Protein AF-A0A7A9WUK3-F1 (afdb_monomer_lite)

Sequence (65 aa):
MIKNYFYDVNGLAQKEEIKREIVVAAVLEIVNSGAVNTGVQNSLNHIQSKLADTVDAIQAVLEKK

Radius of gyration: 14.43 Å; chains: 1; bounding box: 34×27×34 Å

Structure (mmCIF, N/CA/C/O backbone):
data_AF-A0A7A9WUK3-F1
#
_entry.id   AF-A0A7A9WUK3-F1
#
loop_
_atom_site.group_PDB
_atom_site.id
_atom_site.type_symbol
_atom_site.label_atom_id
_atom_site.label_alt_id
_atom_site.label_comp_id
_atom_site.label_asym_id
_atom_site.label_entity_id
_atom_site.label_seq_id
_atom_site.pdbx_PDB_ins_code
_atom_site.Cartn_x
_atom_site.Cartn_y
_atom_site.Cartn_z
_atom_site.occupancy
_atom_site.B_iso_or_equiv
_atom_site.auth_seq_id
_atom_site.auth_comp_id
_atom_site.auth_asym_id
_atom_site.auth_atom_id
_atom_site.pdbx_PDB_model_num
ATOM 1 N N . MET A 1 1 ? 3.631 14.335 3.639 1.00 53.16 1 MET A N 1
ATOM 2 C CA . MET A 1 1 ? 3.581 13.706 4.980 1.00 53.16 1 MET A CA 1
ATOM 3 C C . MET A 1 1 ? 2.639 12.521 4.882 1.00 53.16 1 MET A C 1
ATOM 5 O O . MET A 1 1 ? 1.466 12.729 4.592 1.00 53.16 1 MET A O 1
ATOM 9 N N . ILE A 1 2 ? 3.160 11.300 5.023 1.00 59.44 2 ILE A N 1
ATOM 10 C CA . ILE A 1 2 ? 2.367 10.073 4.875 1.00 59.44 2 ILE A CA 1
ATOM 11 C C . ILE A 1 2 ? 1.324 10.035 5.996 1.00 59.44 2 ILE A C 1
ATOM 13 O O . ILE A 1 2 ? 1.667 10.098 7.177 1.00 59.44 2 ILE A O 1
ATOM 17 N N . LYS A 1 3 ? 0.042 10.001 5.621 1.00 68.44 3 LYS A N 1
ATOM 18 C CA . LYS A 1 3 ? -1.072 9.894 6.570 1.00 68.44 3 LYS A CA 1
ATOM 19 C C . LYS A 1 3 ? -1.074 8.495 7.193 1.00 68.44 3 LYS A C 1
ATOM 21 O O . LYS A 1 3 ? -0.767 7.514 6.520 1.00 68.44 3 LYS A O 1
ATOM 26 N N . ASN A 1 4 ? -1.427 8.401 8.474 1.00 81.44 4 ASN A N 1
ATOM 27 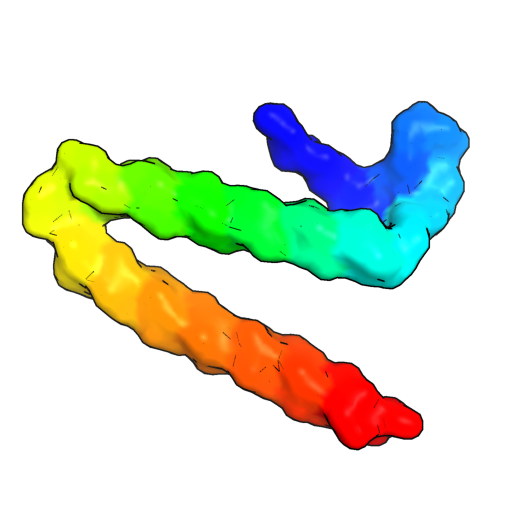C CA . ASN A 1 4 ? -1.488 7.119 9.172 1.00 81.44 4 ASN A CA 1
ATOM 28 C C . ASN A 1 4 ? -2.608 6.245 8.581 1.00 81.44 4 ASN A C 1
ATOM 30 O O . ASN A 1 4 ? -3.758 6.675 8.487 1.00 81.44 4 ASN A O 1
ATOM 34 N N . TYR A 1 5 ? -2.246 5.027 8.174 1.00 82.06 5 TYR A N 1
ATOM 35 C CA . TYR A 1 5 ? -3.149 4.076 7.528 1.00 82.06 5 TYR A CA 1
ATOM 36 C C . TYR A 1 5 ? -4.210 3.510 8.482 1.00 82.06 5 TYR A C 1
ATOM 38 O O . TYR A 1 5 ? -5.324 3.206 8.071 1.00 82.06 5 TYR A O 1
ATOM 46 N N . PHE A 1 6 ? -3.885 3.357 9.764 1.00 82.81 6 PHE A N 1
ATOM 47 C CA . PHE A 1 6 ? -4.756 2.665 10.712 1.00 82.81 6 PHE A CA 1
ATOM 48 C C . PHE A 1 6 ? -5.659 3.615 11.487 1.00 82.81 6 PHE A C 1
ATOM 50 O O . PHE A 1 6 ? -6.814 3.267 11.731 1.00 82.81 6 PHE A O 1
ATOM 57 N N . TYR A 1 7 ? -5.158 4.804 11.832 1.00 89.44 7 TYR A N 1
ATOM 58 C CA . TYR A 1 7 ? -5.845 5.722 12.736 1.00 89.44 7 TYR A CA 1
ATOM 59 C C . TYR A 1 7 ? -5.941 7.143 12.181 1.00 89.44 7 TYR A C 1
ATOM 61 O O . TYR A 1 7 ? -5.025 7.630 11.514 1.00 89.44 7 TYR A O 1
ATOM 69 N N . ASP A 1 8 ? -7.065 7.803 12.453 1.00 85.50 8 ASP A N 1
ATOM 70 C CA . ASP A 1 8 ? -7.261 9.222 12.182 1.00 85.50 8 ASP A CA 1
ATOM 71 C C . ASP A 1 8 ? -6.560 10.102 13.236 1.00 85.50 8 ASP A C 1
ATOM 73 O O . ASP A 1 8 ? -5.904 9.619 14.162 1.00 85.50 8 ASP A O 1
ATOM 77 N N . VAL A 1 9 ? -6.691 11.423 13.097 1.00 85.12 9 VAL A N 1
ATOM 78 C CA . VAL A 1 9 ? -6.065 12.394 14.015 1.00 85.12 9 VAL A CA 1
ATOM 79 C C . VAL A 1 9 ? -6.608 12.328 15.447 1.00 85.12 9 VAL A C 1
ATOM 81 O O . VAL A 1 9 ? -5.965 12.841 16.358 1.00 85.12 9 VAL A O 1
ATOM 84 N N . ASN A 1 10 ? -7.761 11.690 15.651 1.00 87.56 10 ASN A N 1
ATOM 85 C CA . ASN A 1 10 ? -8.398 11.501 16.949 1.00 87.56 10 ASN A CA 1
ATOM 86 C C . ASN A 1 10 ? -8.091 10.114 17.545 1.00 87.56 10 ASN A C 1
ATOM 88 O O . ASN A 1 10 ? -8.605 9.781 18.611 1.00 87.56 10 ASN A O 1
ATOM 92 N N . GLY A 1 11 ? -7.273 9.296 16.869 1.00 85.94 11 GLY A N 1
ATOM 93 C CA . GLY A 1 11 ? -6.947 7.932 17.288 1.00 85.94 11 GLY A CA 1
ATOM 94 C C . GLY A 1 11 ? -8.036 6.901 16.973 1.00 85.94 11 GLY A C 1
ATOM 95 O O . GLY A 1 11 ? -7.962 5.773 17.457 1.00 85.94 11 GLY A O 1
ATOM 96 N N . LEU A 1 12 ? -9.042 7.255 16.169 1.00 89.00 12 LEU A N 1
ATOM 97 C CA . LEU A 1 12 ? -10.100 6.340 15.743 1.00 89.00 12 LEU A CA 1
ATOM 98 C C . LEU A 1 12 ? -9.679 5.567 14.498 1.00 89.00 12 LEU A C 1
ATOM 100 O O . LEU A 1 12 ? -8.893 6.052 13.689 1.00 89.00 12 LEU A O 1
ATOM 104 N N . ALA A 1 13 ? -10.220 4.359 14.326 1.00 87.88 13 ALA A N 1
ATOM 105 C CA . ALA A 1 13 ? -9.931 3.545 13.152 1.00 87.88 13 ALA A CA 1
ATOM 106 C C . ALA A 1 13 ? -10.320 4.279 11.857 1.00 87.88 13 ALA A C 1
ATOM 108 O O . ALA A 1 13 ? -11.434 4.789 11.723 1.00 87.88 13 ALA A O 1
ATOM 109 N N . GLN A 1 14 ? -9.403 4.294 10.890 1.00 88.56 14 GLN A N 1
ATOM 110 C CA . GLN A 1 14 ? -9.647 4.881 9.576 1.00 88.56 14 GLN A CA 1
ATOM 111 C C . GLN A 1 14 ? -10.782 4.172 8.837 1.00 88.56 14 GLN A C 1
ATOM 113 O O . GLN A 1 14 ? -10.883 2.940 8.852 1.00 88.56 14 GLN A O 1
ATOM 118 N N . LYS A 1 15 ? -11.582 4.957 8.110 1.00 88.50 15 LYS A N 1
ATOM 119 C CA . LYS A 1 15 ? -12.569 4.420 7.168 1.00 88.50 15 LYS A CA 1
ATOM 120 C C . LYS A 1 15 ? -11.852 3.743 6.00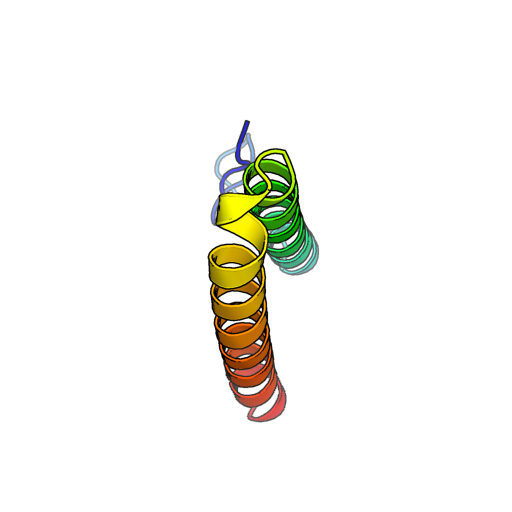0 1.00 88.50 15 LYS A C 1
ATOM 122 O O . LYS A 1 15 ? -10.804 4.207 5.554 1.00 88.50 15 LYS A O 1
ATOM 127 N N . GLU A 1 16 ? -12.447 2.683 5.462 1.00 83.25 16 GLU A N 1
ATOM 128 C CA . GLU A 1 16 ? -11.867 1.915 4.349 1.00 83.25 16 GLU A CA 1
ATOM 129 C C . GLU A 1 16 ? -11.606 2.765 3.095 1.00 83.25 16 GLU A C 1
ATOM 131 O O . GLU A 1 16 ? -10.636 2.543 2.377 1.00 83.25 16 GLU A O 1
ATOM 136 N N . GLU A 1 17 ? -12.428 3.784 2.849 1.00 82.88 17 GLU A N 1
ATOM 137 C CA . GLU A 1 17 ? -12.237 4.738 1.747 1.00 82.88 17 GLU A CA 1
ATOM 138 C C . GLU A 1 17 ? -10.937 5.533 1.903 1.00 82.88 17 GLU A C 1
ATOM 140 O O . GLU A 1 17 ? -10.147 5.624 0.967 1.00 82.88 17 GLU A O 1
ATOM 145 N N . ILE A 1 18 ? -10.660 6.020 3.114 1.00 84.31 18 ILE A N 1
ATOM 146 C CA . ILE A 1 18 ? -9.452 6.795 3.401 1.00 84.31 18 ILE A CA 1
ATOM 147 C C . ILE A 1 18 ? -8.213 5.897 3.368 1.00 84.31 18 ILE A C 1
ATOM 149 O O . ILE A 1 18 ? -7.165 6.304 2.876 1.00 84.31 18 ILE A O 1
ATOM 153 N N . LYS A 1 19 ? -8.321 4.648 3.834 1.00 81.38 19 LYS A N 1
ATOM 154 C CA . LYS A 1 19 ? -7.237 3.662 3.702 1.00 81.38 19 LYS A CA 1
ATOM 155 C C . LYS A 1 19 ? -6.829 3.463 2.244 1.00 81.38 19 LYS A C 1
ATOM 157 O O . LYS A 1 19 ? -5.637 3.474 1.940 1.00 81.38 19 LYS A O 1
ATOM 162 N N . ARG A 1 20 ? -7.807 3.348 1.338 1.00 82.50 20 ARG A N 1
ATOM 163 C CA . ARG A 1 20 ? -7.551 3.257 -0.108 1.00 82.50 20 ARG A CA 1
ATOM 164 C C . ARG A 1 20 ? -6.867 4.511 -0.646 1.00 82.50 20 ARG A C 1
ATOM 166 O O . ARG A 1 20 ? -5.876 4.387 -1.359 1.00 82.50 20 ARG A O 1
ATOM 173 N N . GLU A 1 21 ? -7.326 5.701 -0.261 1.00 80.31 21 GLU A N 1
ATOM 174 C CA . GLU A 1 21 ? -6.677 6.960 -0.656 1.00 80.31 21 GLU A CA 1
ATOM 175 C C . GLU A 1 21 ? -5.216 7.038 -0.193 1.00 80.31 21 GLU A C 1
ATOM 177 O O . GLU A 1 21 ? -4.350 7.460 -0.957 1.00 80.31 21 GLU A O 1
ATOM 182 N N . ILE A 1 22 ? -4.921 6.599 1.036 1.00 79.94 22 ILE A N 1
ATOM 183 C CA . ILE A 1 22 ? -3.560 6.594 1.591 1.00 79.94 22 ILE A CA 1
ATOM 184 C C . ILE A 1 22 ? -2.641 5.672 0.782 1.00 79.94 22 ILE A C 1
ATOM 186 O O . ILE A 1 22 ? -1.513 6.059 0.474 1.00 79.94 22 ILE A O 1
ATOM 190 N N . VAL A 1 23 ? -3.122 4.482 0.409 1.00 81.25 23 VAL A N 1
ATOM 191 C CA . VAL A 1 23 ? -2.358 3.533 -0.417 1.00 81.25 23 VAL A CA 1
ATOM 192 C C . VAL A 1 23 ? -2.083 4.123 -1.796 1.00 81.25 23 VAL A C 1
ATOM 194 O O . VAL A 1 23 ? -0.933 4.151 -2.224 1.00 81.25 23 VAL A O 1
ATOM 197 N N . VAL A 1 24 ? -3.105 4.661 -2.467 1.00 81.25 24 VAL A N 1
ATOM 198 C CA . VAL A 1 24 ? -2.950 5.271 -3.797 1.00 81.25 24 VAL A CA 1
ATOM 199 C C . VAL A 1 24 ? -1.986 6.462 -3.756 1.00 81.25 24 VAL A C 1
ATOM 201 O O . VAL A 1 24 ? -1.124 6.585 -4.625 1.00 81.25 24 VAL A O 1
ATOM 204 N N . ALA A 1 25 ? -2.074 7.312 -2.732 1.00 76.25 25 ALA A N 1
ATOM 205 C CA . ALA A 1 25 ? -1.174 8.450 -2.573 1.00 76.25 25 ALA A CA 1
ATOM 206 C C . ALA A 1 25 ? 0.289 8.014 -2.385 1.00 76.25 25 ALA A C 1
ATOM 208 O O . ALA A 1 25 ? 1.174 8.554 -3.047 1.00 76.25 25 ALA A O 1
ATOM 209 N N . ALA A 1 26 ? 0.545 7.010 -1.537 1.00 77.31 26 ALA A N 1
ATOM 210 C CA . ALA A 1 26 ? 1.892 6.478 -1.319 1.00 77.31 26 ALA A CA 1
ATOM 211 C C . ALA A 1 26 ? 2.489 5.898 -2.609 1.00 77.31 26 ALA A C 1
ATOM 213 O O . ALA A 1 26 ? 3.658 6.110 -2.927 1.00 77.31 26 ALA A O 1
ATOM 214 N N . VAL A 1 27 ? 1.661 5.207 -3.386 1.00 78.81 27 VAL A N 1
ATOM 215 C CA . VAL A 1 27 ? 2.037 4.636 -4.677 1.00 78.81 27 VAL A CA 1
ATOM 216 C C . VAL A 1 27 ? 2.415 5.718 -5.691 1.00 78.81 27 VAL A C 1
ATOM 218 O O . VAL A 1 27 ? 3.461 5.623 -6.333 1.00 78.81 27 VAL A O 1
ATOM 221 N N . LEU A 1 28 ? 1.605 6.770 -5.815 1.00 75.44 28 LEU A N 1
ATOM 222 C CA . LEU A 1 28 ? 1.892 7.887 -6.718 1.00 75.44 28 LEU A CA 1
ATOM 223 C C . LEU A 1 28 ? 3.170 8.635 -6.321 1.00 75.44 28 LEU A C 1
ATOM 225 O O . LEU A 1 28 ? 3.928 9.051 -7.193 1.00 75.44 28 LEU A O 1
ATOM 229 N N . GLU A 1 29 ? 3.445 8.770 -5.024 1.00 72.50 29 GLU A N 1
ATOM 230 C CA . GLU A 1 29 ? 4.676 9.389 -4.523 1.00 72.50 29 GLU A CA 1
ATOM 231 C C . GLU A 1 29 ? 5.921 8.548 -4.866 1.00 72.50 29 GLU A C 1
ATOM 233 O O . GLU A 1 29 ? 6.941 9.093 -5.297 1.00 72.50 29 GLU A O 1
ATOM 238 N N . ILE A 1 30 ? 5.827 7.216 -4.786 1.00 70.69 30 ILE A N 1
ATOM 239 C CA . ILE A 1 30 ? 6.884 6.295 -5.239 1.00 70.69 30 ILE A CA 1
ATOM 240 C C . ILE A 1 30 ? 7.131 6.439 -6.749 1.00 70.69 30 ILE A C 1
ATOM 242 O O . ILE A 1 30 ? 8.277 6.544 -7.184 1.00 70.69 30 ILE A O 1
ATOM 246 N N . VAL A 1 31 ? 6.073 6.495 -7.561 1.00 68.12 31 VAL A N 1
ATOM 247 C CA . VAL A 1 31 ? 6.209 6.674 -9.017 1.00 68.12 31 VAL A CA 1
ATOM 248 C C . VAL A 1 31 ? 6.817 8.042 -9.348 1.00 68.12 31 VAL A C 1
ATOM 250 O O . VAL A 1 31 ? 7.740 8.133 -10.158 1.00 68.12 31 VAL A O 1
ATOM 253 N N . ASN A 1 32 ? 6.354 9.106 -8.690 1.00 66.56 32 ASN A N 1
ATOM 254 C CA . ASN A 1 32 ? 6.848 10.461 -8.920 1.00 66.56 32 ASN A CA 1
ATOM 255 C C . ASN A 1 32 ? 8.320 10.616 -8.505 1.00 66.56 32 ASN A C 1
ATOM 257 O O . ASN A 1 32 ? 9.111 11.199 -9.241 1.00 66.56 32 ASN A O 1
ATOM 261 N N . SER A 1 33 ? 8.715 10.044 -7.362 1.00 64.50 33 SER A N 1
ATOM 262 C CA . SER A 1 33 ? 10.115 10.057 -6.912 1.00 64.50 33 SER A CA 1
ATOM 263 C C . SER A 1 33 ? 11.051 9.286 -7.848 1.00 64.50 33 SER A C 1
ATOM 265 O O . SER A 1 33 ? 12.205 9.682 -8.011 1.00 64.50 33 SER A O 1
ATOM 267 N N . GLY A 1 34 ? 10.566 8.239 -8.523 1.00 58.09 34 GLY A N 1
ATOM 268 C CA . GLY A 1 34 ? 11.366 7.519 -9.509 1.00 58.09 34 GLY A CA 1
ATOM 269 C C . GLY A 1 34 ? 11.482 8.219 -10.871 1.00 58.09 34 GLY A C 1
ATOM 270 O O . GLY A 1 34 ? 12.461 8.015 -11.583 1.00 58.09 34 GLY A O 1
ATOM 271 N N . ALA A 1 35 ? 10.530 9.074 -11.254 1.00 59.22 35 ALA A N 1
ATOM 272 C CA . ALA A 1 35 ? 10.469 9.639 -12.609 1.00 59.22 35 ALA A CA 1
ATOM 273 C C . ALA A 1 35 ? 11.544 10.702 -12.902 1.00 59.22 35 ALA A C 1
ATOM 275 O O . ALA A 1 35 ? 11.851 10.967 -14.063 1.00 59.22 35 ALA A O 1
ATOM 276 N N . VAL A 1 36 ? 12.145 11.295 -11.866 1.00 56.94 36 VAL A N 1
ATOM 277 C CA . VAL A 1 36 ? 13.055 12.450 -11.986 1.00 56.94 36 VAL A CA 1
ATOM 278 C C . VAL A 1 36 ? 14.465 12.066 -12.479 1.00 56.94 36 VAL A C 1
ATOM 280 O O . VAL A 1 36 ? 15.262 12.942 -12.798 1.00 56.94 36 VAL A O 1
ATOM 283 N N . ASN A 1 37 ? 14.799 10.776 -12.604 1.00 53.84 37 ASN A N 1
ATOM 284 C CA . ASN A 1 37 ? 16.153 10.339 -12.9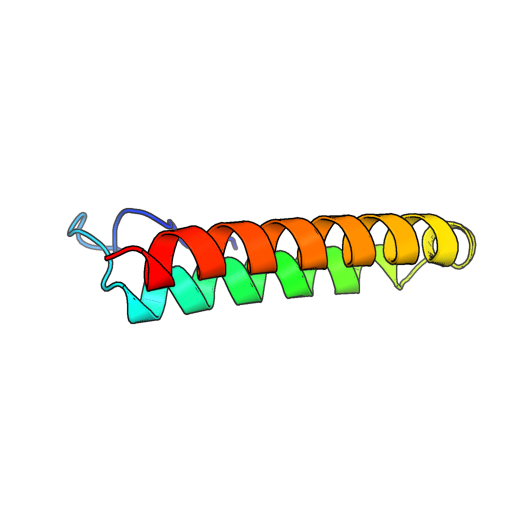59 1.00 53.84 37 ASN A CA 1
ATOM 285 C C . ASN A 1 37 ? 16.117 9.297 -14.096 1.00 53.84 37 ASN A C 1
ATOM 287 O O . ASN A 1 37 ? 15.493 8.250 -13.976 1.00 53.84 37 ASN A O 1
ATOM 291 N N . THR A 1 38 ? 16.771 9.548 -15.230 1.00 56.72 38 THR A N 1
ATOM 292 C CA . THR A 1 38 ? 16.612 8.739 -16.462 1.00 56.72 38 THR A CA 1
ATOM 293 C C . THR A 1 38 ? 17.137 7.298 -16.353 1.00 56.72 38 THR A C 1
ATOM 295 O O . THR A 1 38 ? 16.637 6.418 -17.048 1.00 56.72 38 THR A O 1
ATOM 298 N N . GLY A 1 39 ? 18.060 7.009 -15.427 1.00 59.22 39 GLY A N 1
ATOM 299 C CA . GLY A 1 39 ? 18.458 5.635 -15.063 1.00 59.22 39 GLY A CA 1
ATOM 300 C C . GLY A 1 39 ? 17.412 4.874 -14.233 1.00 59.22 39 GLY A C 1
ATOM 301 O O . GLY A 1 39 ? 17.483 3.655 -14.098 1.00 59.22 39 GLY A O 1
ATOM 302 N N . VAL A 1 40 ? 16.415 5.581 -13.701 1.00 58.31 40 VAL A N 1
ATOM 303 C CA . VAL A 1 40 ? 15.367 5.049 -12.825 1.00 58.31 40 VAL A CA 1
ATOM 304 C C .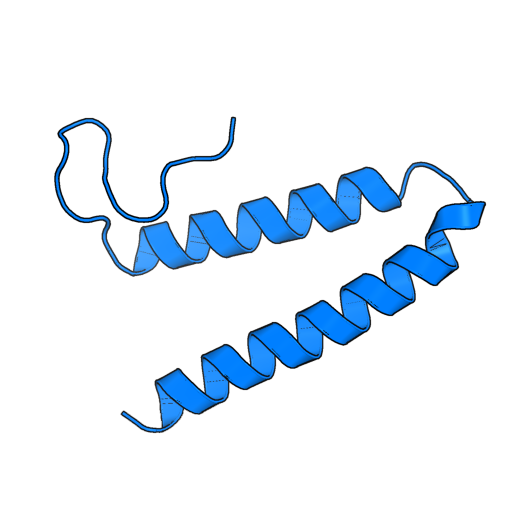 VAL A 1 40 ? 14.133 4.611 -13.619 1.00 58.31 40 VAL A C 1
ATOM 306 O O . VAL A 1 40 ? 13.305 3.908 -13.068 1.00 58.31 40 VAL A O 1
ATOM 309 N N . GLN A 1 41 ? 14.047 4.870 -14.929 1.00 56.41 41 GLN A N 1
ATOM 310 C CA . GLN A 1 41 ? 12.983 4.343 -15.806 1.00 56.41 41 GLN A CA 1
ATOM 311 C C . GLN A 1 41 ? 12.864 2.806 -15.761 1.00 56.41 41 GLN A C 1
ATOM 313 O O . GLN A 1 41 ? 11.767 2.278 -15.610 1.00 56.41 41 GLN A O 1
ATOM 318 N N . ASN A 1 42 ? 13.980 2.069 -15.792 1.00 60.88 42 ASN A N 1
ATOM 319 C CA . ASN A 1 42 ? 13.946 0.606 -15.648 1.00 60.88 42 ASN A CA 1
ATOM 320 C C . ASN A 1 42 ? 13.510 0.169 -14.241 1.00 60.88 42 ASN A C 1
ATOM 322 O O . ASN A 1 42 ? 12.739 -0.779 -14.094 1.00 60.88 42 ASN A O 1
ATOM 326 N N . SER A 1 43 ? 13.964 0.880 -13.209 1.00 62.00 43 SER A N 1
ATOM 327 C CA . SER A 1 43 ? 13.553 0.628 -11.824 1.00 62.00 43 SER A CA 1
ATOM 328 C C . SER A 1 43 ? 12.082 0.975 -11.595 1.00 62.00 43 SER A C 1
ATOM 330 O O . SER A 1 43 ? 11.398 0.263 -10.872 1.00 62.00 43 SER A O 1
ATOM 332 N N . LEU A 1 44 ? 11.573 2.015 -12.252 1.00 62.59 44 LEU A N 1
ATOM 333 C CA . LEU A 1 44 ? 10.170 2.403 -12.263 1.00 62.59 44 LEU A CA 1
ATOM 334 C C . LEU A 1 44 ? 9.320 1.366 -12.967 1.00 62.59 44 LEU A C 1
ATOM 336 O O . 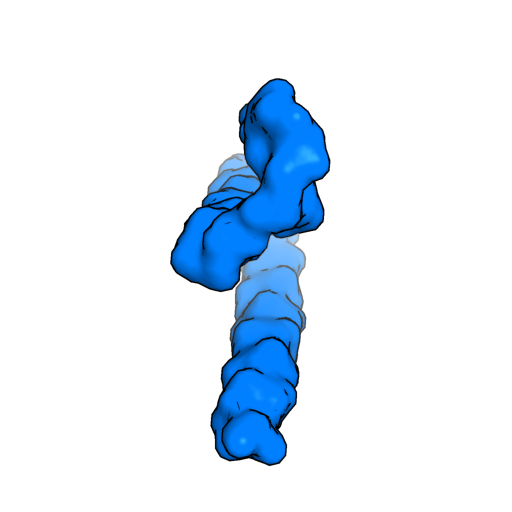LEU A 1 44 ? 8.321 0.966 -12.396 1.00 62.59 44 LEU A O 1
ATOM 340 N N . ASN A 1 45 ? 9.734 0.873 -14.134 1.00 65.88 45 ASN A N 1
ATOM 341 C CA . ASN A 1 45 ? 9.034 -0.217 -14.813 1.00 65.88 45 ASN A CA 1
ATOM 342 C C . ASN A 1 45 ? 8.964 -1.460 -13.913 1.00 65.88 45 ASN A C 1
ATOM 344 O O . ASN A 1 45 ? 7.926 -2.113 -13.824 1.00 65.88 45 ASN A O 1
ATOM 348 N N . HIS A 1 46 ? 10.041 -1.755 -13.178 1.00 66.06 46 HIS A N 1
ATOM 349 C CA . HIS A 1 46 ? 10.059 -2.862 -12.225 1.00 66.06 46 HIS A CA 1
ATOM 350 C C . HIS A 1 46 ? 9.147 -2.619 -11.010 1.00 66.06 46 HIS A C 1
ATOM 352 O O . HIS A 1 46 ? 8.408 -3.514 -10.603 1.00 66.06 46 HIS A O 1
ATOM 358 N N . ILE A 1 47 ? 9.157 -1.408 -10.449 1.00 65.69 47 ILE A N 1
ATOM 359 C CA . ILE A 1 47 ? 8.269 -1.009 -9.351 1.00 65.69 47 ILE A CA 1
ATOM 360 C C . ILE A 1 47 ? 6.810 -1.025 -9.808 1.00 65.69 47 ILE A C 1
ATOM 362 O O . ILE A 1 47 ? 5.962 -1.526 -9.085 1.00 65.69 47 ILE A O 1
ATOM 366 N N . GLN A 1 48 ? 6.518 -0.528 -11.005 1.00 68.38 48 GLN A N 1
ATOM 367 C CA . GLN A 1 48 ? 5.184 -0.471 -11.589 1.00 68.38 48 GLN A CA 1
ATOM 368 C C . GLN A 1 48 ? 4.640 -1.878 -11.862 1.00 68.38 48 GLN A C 1
ATOM 370 O O . GLN A 1 48 ? 3.476 -2.136 -11.574 1.00 68.38 48 GLN A O 1
ATOM 375 N N . SER A 1 49 ? 5.491 -2.810 -12.309 1.00 72.94 49 SER A N 1
ATOM 376 C CA . SER A 1 49 ? 5.137 -4.231 -12.415 1.00 72.94 49 SER A CA 1
ATOM 377 C C . SER A 1 49 ? 4.822 -4.834 -11.045 1.00 72.94 49 SER A C 1
ATOM 379 O O . SER A 1 49 ? 3.756 -5.408 -10.865 1.00 72.94 49 SER A O 1
ATOM 381 N N . LYS A 1 50 ? 5.697 -4.648 -10.046 1.00 70.00 50 LYS A N 1
ATOM 382 C CA . LYS A 1 50 ? 5.451 -5.170 -8.689 1.00 70.00 50 LYS A CA 1
ATOM 383 C C . LYS A 1 50 ? 4.237 -4.540 -8.018 1.00 70.00 50 LYS A C 1
ATOM 385 O O . LYS A 1 50 ? 3.581 -5.168 -7.190 1.00 70.00 50 LYS A O 1
ATOM 390 N N . LEU A 1 51 ? 3.961 -3.286 -8.341 1.00 70.75 51 LEU A N 1
ATOM 391 C CA . LEU A 1 51 ? 2.795 -2.567 -7.875 1.00 70.75 51 LEU A CA 1
ATOM 392 C C . LEU A 1 51 ? 1.521 -3.139 -8.492 1.00 70.75 51 LEU A C 1
ATOM 394 O O . LEU A 1 51 ? 0.574 -3.355 -7.746 1.00 70.75 51 LEU A O 1
ATOM 398 N N . ALA A 1 52 ? 1.506 -3.402 -9.801 1.00 68.31 52 ALA A N 1
ATOM 399 C CA . ALA A 1 52 ? 0.390 -4.076 -10.457 1.00 68.31 52 ALA A CA 1
ATOM 400 C C . ALA A 1 52 ? 0.125 -5.435 -9.794 1.00 68.31 52 ALA A C 1
ATOM 402 O O . ALA A 1 52 ? -0.986 -5.668 -9.333 1.00 68.31 52 ALA A O 1
ATOM 403 N N . ASP A 1 53 ? 1.171 -6.240 -9.576 1.00 71.00 53 ASP A N 1
ATOM 404 C CA . ASP A 1 53 ? 1.051 -7.528 -8.880 1.00 71.00 53 ASP A CA 1
ATOM 405 C C . ASP A 1 53 ? 0.493 -7.373 -7.451 1.00 71.00 53 ASP A C 1
ATOM 407 O O . ASP A 1 53 ? -0.300 -8.186 -6.976 1.00 71.00 53 ASP A O 1
ATOM 411 N N . THR A 1 54 ? 0.904 -6.317 -6.740 1.00 67.06 54 THR A N 1
ATOM 412 C CA . THR A 1 5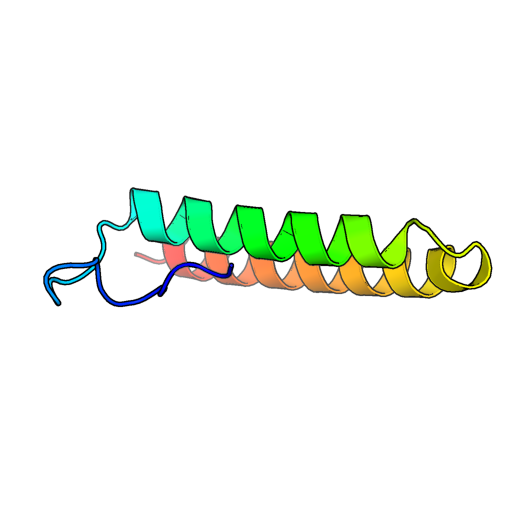4 ? 0.441 -6.033 -5.373 1.00 67.06 54 THR A CA 1
ATOM 413 C C . THR A 1 54 ? -1.016 -5.574 -5.356 1.00 67.06 54 THR A C 1
ATOM 415 O O . THR A 1 54 ? -1.779 -5.997 -4.488 1.00 67.06 54 THR A O 1
ATOM 418 N N . VAL A 1 55 ? -1.416 -4.718 -6.298 1.00 70.25 55 VAL A N 1
ATOM 419 C CA . VAL A 1 55 ? -2.803 -4.267 -6.454 1.00 70.25 55 VAL A CA 1
ATOM 420 C C . VAL A 1 55 ? -3.693 -5.452 -6.811 1.00 70.25 55 VAL A C 1
ATOM 422 O O . VAL A 1 55 ? -4.693 -5.660 -6.129 1.00 70.25 55 VAL A O 1
ATOM 425 N N . ASP A 1 56 ? -3.284 -6.283 -7.769 1.00 70.25 56 ASP A N 1
ATOM 426 C CA . ASP A 1 56 ? -4.011 -7.488 -8.172 1.00 70.25 56 ASP A CA 1
ATOM 427 C C . ASP A 1 56 ? -4.164 -8.469 -7.002 1.00 70.25 56 ASP A C 1
ATOM 429 O O . ASP A 1 56 ? -5.245 -9.012 -6.770 1.00 70.25 56 ASP A O 1
ATOM 433 N N . ALA A 1 57 ? -3.116 -8.653 -6.192 1.00 67.69 57 ALA A N 1
ATOM 434 C CA . ALA A 1 57 ? -3.179 -9.492 -4.998 1.00 67.69 57 ALA A CA 1
ATOM 435 C C . ALA A 1 57 ? -4.148 -8.938 -3.940 1.00 67.69 57 ALA A C 1
ATOM 437 O O . ALA A 1 57 ? -4.915 -9.698 -3.344 1.00 67.69 57 ALA A O 1
ATOM 438 N N . ILE A 1 58 ? -4.144 -7.620 -3.707 1.00 63.22 58 ILE A N 1
ATOM 439 C CA . ILE A 1 58 ? -5.094 -6.961 -2.799 1.00 63.22 58 ILE A CA 1
ATOM 440 C C . ILE A 1 58 ? -6.525 -7.128 -3.323 1.00 63.22 58 ILE A C 1
ATOM 442 O O . ILE A 1 58 ? -7.430 -7.457 -2.556 1.00 63.22 58 ILE A O 1
ATOM 446 N N . GLN A 1 59 ? -6.727 -6.947 -4.624 1.00 65.19 59 GLN A N 1
ATOM 447 C CA . GLN A 1 59 ? -8.029 -7.036 -5.273 1.00 65.19 59 GLN A CA 1
ATOM 448 C C . GLN A 1 59 ? -8.582 -8.467 -5.223 1.00 65.19 59 GLN A C 1
ATOM 450 O O . GLN A 1 59 ? -9.721 -8.663 -4.807 1.00 65.19 59 GLN A O 1
ATOM 455 N N . ALA A 1 60 ? -7.746 -9.477 -5.467 1.00 70.81 60 ALA A N 1
ATOM 456 C CA . ALA A 1 60 ? -8.111 -10.887 -5.329 1.00 70.81 60 ALA A CA 1
ATOM 457 C C . ALA A 1 60 ? -8.484 -11.286 -3.887 1.00 70.81 60 ALA A C 1
ATOM 459 O O . ALA A 1 60 ? -9.326 -12.161 -3.676 1.00 70.81 60 ALA A O 1
ATOM 460 N N . VAL A 1 61 ? -7.866 -10.668 -2.874 1.00 64.31 61 VAL A N 1
ATOM 461 C CA . VAL A 1 61 ? -8.243 -10.873 -1.463 1.00 64.31 61 VAL A CA 1
ATOM 462 C C . VAL A 1 61 ? -9.580 -10.201 -1.141 1.00 64.31 61 VAL A C 1
ATOM 464 O O . VAL A 1 61 ? -10.356 -10.743 -0.355 1.00 64.31 61 VAL A O 1
ATOM 467 N N . LEU A 1 62 ? -9.862 -9.043 -1.741 1.00 61.75 62 LEU A N 1
ATOM 468 C CA . LEU A 1 62 ? -11.120 -8.320 -1.551 1.00 61.75 62 LEU A CA 1
ATOM 469 C C . LEU A 1 62 ? -12.301 -8.998 -2.262 1.00 61.75 62 LEU A C 1
ATOM 471 O O . LEU A 1 62 ? -13.387 -9.018 -1.698 1.00 61.75 62 LEU A O 1
ATOM 475 N N . GLU A 1 63 ? -12.091 -9.588 -3.441 1.00 70.31 63 GLU A N 1
ATOM 476 C CA . GLU A 1 63 ? -13.122 -10.313 -4.208 1.00 70.31 63 GLU A CA 1
ATOM 477 C C . GLU A 1 63 ? -13.457 -11.702 -3.637 1.00 70.31 63 GLU A C 1
ATOM 479 O O . GLU A 1 63 ? -14.499 -12.269 -3.952 1.00 70.31 63 GLU A O 1
ATOM 484 N N . LYS A 1 64 ? -12.589 -12.266 -2.787 1.00 53.31 64 LYS A N 1
ATOM 485 C CA . LYS A 1 64 ? -12.838 -13.535 -2.076 1.00 53.31 64 LYS A CA 1
ATOM 486 C C . LYS A 1 64 ? -13.671 -13.386 -0.793 1.00 53.31 64 LYS A C 1
ATOM 488 O O . LYS A 1 64 ? -13.870 -14.387 -0.101 1.00 53.31 64 LYS A O 1
ATOM 493 N N . LYS A 1 65 ? -14.118 -12.175 -0.452 1.00 44.16 65 LYS A N 1
ATOM 494 C CA . LYS A 1 65 ? -15.087 -11.910 0.624 1.00 44.16 65 LYS A CA 1
ATOM 495 C C . LYS A 1 65 ? -16.494 -11.774 0.065 1.00 44.16 65 LYS A C 1
ATOM 497 O O . LYS A 1 65 ? -17.415 -12.199 0.794 1.00 44.16 65 LYS A O 1
#

Organism: Escherichia coli (NCBI:txid562)

Foldseek 3Di:
DQADLQADPVRDGDDPVVNVVSVVVVLVVVLVVQPPDPVSVVVSVVSVVVVVVVVVVVVVVVVVD

Secondary structure (DSSP, 8-state):
-PPPSSB-TTSPBPPHHHHHHHHHHHHHHHHHHHHTSGGGHHHHHHHHHHHHHHHHHHHHHHHT-

pLDDT: mean 71.29, std 10.92, range [44.16, 89.44]